Protein AF-A0AAU3Q1X0-F1 (afdb_monomer_lite)

Radius of gyration: 15.23 Å; chains: 1; bounding box: 45×32×37 Å

Secondary structure (DSSP, 8-state):
-EEEEEE--SSS---EEEEEETTS-----STTHHHHHTTSEEEEEETTEEEEEEE--TT--EEEEE-TTS-EEEPPPPBTTB-BPPTTTTTTSPPSEEEEEEEEEETTSEEEEEE-STTTT----STTTTPPPPTTSEEEEE--SEEEEEEEEE-SS-EEEEEEE--

Foldseek 3Di:
DAWQFKAFDPPDQQFKKKKAAPPFFFFDAVPCSVVLVVVQKDWDATPNWIMIMGTADARNMWTWDADPQRKIKIFGHDDVPADGDPPVCPVPFDWPDKAFRDKGFHQVQKMKIFGDHGTRNDCDDDPCRPDDDDVRRIGIDRGHGAMWTWMWTDGPGHIIIITDGDD

Sequence (167 aa):
MKGLGSIGNPVHNGLFLILCDAHARFGGWDVYGDELADEGSKSLVLDGARAYVEEAHGDGHHAVYRGDDGTLWITPPVEPGVRPIPPDGLERDPRTETVPVGTVDVPSGTLVIALAYPPLNMTTEGDHAGVTHGEGEHLDVVIGPCALSITREHTAEGQVLALRVDS

pLDDT: mean 80.11, std 16.09, range [44.16, 96.62]

Structure (mmCIF, N/CA/C/O backbone):
data_AF-A0AAU3Q1X0-F1
#
_entry.id   AF-A0AAU3Q1X0-F1
#
loop_
_atom_site.group_PDB
_atom_site.id
_atom_site.type_symbol
_atom_site.label_atom_id
_atom_site.label_alt_id
_atom_site.label_comp_id
_atom_site.label_asym_id
_atom_site.label_entity_id
_atom_site.label_seq_id
_atom_site.pdbx_PDB_ins_code
_atom_site.Cartn_x
_atom_site.Cartn_y
_atom_site.Cartn_z
_atom_site.occupancy
_atom_site.B_iso_or_equiv
_atom_site.auth_seq_id
_atom_site.auth_comp_id
_atom_site.auth_asym_id
_atom_site.auth_atom_id
_atom_site.pdbx_PDB_model_num
ATOM 1 N N . MET A 1 1 ? 7.052 -15.543 5.044 1.00 90.56 1 MET A N 1
ATOM 2 C CA . MET A 1 1 ? 6.158 -14.824 4.096 1.00 90.56 1 MET A CA 1
ATOM 3 C C . MET A 1 1 ? 4.947 -15.612 3.572 1.00 90.56 1 MET A C 1
ATOM 5 O O . MET A 1 1 ? 5.080 -16.749 3.126 1.00 90.56 1 MET A O 1
ATOM 9 N N . LYS A 1 2 ? 3.770 -14.967 3.530 1.00 92.50 2 LYS A N 1
ATOM 10 C CA . LYS A 1 2 ? 2.511 -15.462 2.937 1.00 92.50 2 LYS A CA 1
ATOM 11 C C . LYS A 1 2 ? 1.961 -14.465 1.904 1.00 92.50 2 LYS A C 1
ATOM 13 O O . LYS A 1 2 ? 1.784 -13.298 2.238 1.00 92.50 2 LYS A O 1
ATOM 18 N N . GLY A 1 3 ? 1.627 -14.920 0.693 1.00 94.19 3 GLY A N 1
ATOM 19 C CA . GLY A 1 3 ? 0.878 -14.111 -0.281 1.00 94.19 3 GLY A CA 1
ATOM 20 C C . GLY A 1 3 ? -0.576 -13.915 0.159 1.00 94.19 3 GLY A C 1
ATOM 21 O O . GLY A 1 3 ? -1.228 -14.879 0.570 1.00 94.19 3 GLY A O 1
ATOM 22 N N . LEU A 1 4 ? -1.061 -12.674 0.122 1.00 93.75 4 LEU A N 1
ATOM 23 C CA . LEU A 1 4 ? -2.431 -12.320 0.507 1.00 93.75 4 LEU A CA 1
ATOM 24 C C . LEU A 1 4 ? -3.347 -12.131 -0.702 1.00 93.75 4 LEU A C 1
ATOM 26 O O . LEU A 1 4 ? -4.530 -12.442 -0.617 1.00 93.75 4 LEU A O 1
ATOM 30 N N . GLY A 1 5 ? -2.790 -11.667 -1.815 1.00 92.44 5 GLY A N 1
ATOM 31 C CA . GLY A 1 5 ? -3.515 -11.429 -3.054 1.00 92.44 5 GLY A CA 1
ATOM 32 C C . GLY A 1 5 ? -2.750 -10.461 -3.941 1.00 92.44 5 GLY A C 1
ATOM 33 O O . GLY A 1 5 ? -1.636 -10.044 -3.609 1.00 92.44 5 GLY A O 1
ATOM 34 N N . SER A 1 6 ? -3.358 -10.095 -5.057 1.00 89.56 6 SER A N 1
ATOM 35 C CA . SER A 1 6 ? -2.910 -8.975 -5.867 1.00 89.56 6 SER A CA 1
ATOM 36 C C . SER A 1 6 ? -4.096 -8.142 -6.314 1.00 89.56 6 SER A C 1
ATOM 38 O O . SER A 1 6 ? -5.226 -8.629 -6.376 1.00 89.56 6 SER A O 1
ATOM 40 N N . ILE A 1 7 ? -3.806 -6.881 -6.598 1.00 85.44 7 ILE A N 1
ATOM 41 C CA . ILE A 1 7 ? -4.699 -5.973 -7.290 1.00 85.44 7 ILE A CA 1
ATOM 42 C C . ILE A 1 7 ? -4.104 -5.628 -8.649 1.00 85.44 7 ILE A C 1
ATOM 44 O O . ILE A 1 7 ? -2.888 -5.590 -8.815 1.00 85.44 7 ILE A O 1
ATOM 48 N N . GLY A 1 8 ? -4.956 -5.404 -9.629 1.00 81.56 8 GLY A N 1
ATOM 49 C CA . GLY A 1 8 ? -4.594 -5.057 -10.988 1.00 81.56 8 GLY A CA 1
ATOM 50 C C . GLY A 1 8 ? -5.840 -4.683 -11.768 1.00 81.56 8 GLY A C 1
ATOM 51 O O . GLY A 1 8 ? -6.939 -5.140 -11.457 1.00 81.56 8 GLY A O 1
ATOM 52 N N . ASN A 1 9 ? -5.667 -3.866 -12.799 1.00 70.12 9 ASN A N 1
ATOM 53 C CA . ASN A 1 9 ? -6.749 -3.527 -13.705 1.00 70.12 9 ASN A CA 1
ATOM 54 C C . ASN A 1 9 ? -6.367 -3.972 -15.130 1.00 70.12 9 ASN A C 1
ATOM 56 O O . ASN A 1 9 ? -5.402 -3.466 -15.697 1.00 70.12 9 ASN A O 1
ATOM 60 N N . PRO A 1 10 ? -7.083 -4.951 -15.715 1.00 65.25 10 PRO A N 1
ATOM 61 C CA . PRO A 1 10 ? -6.762 -5.467 -17.044 1.00 65.25 10 PRO A CA 1
ATOM 62 C C . PRO A 1 10 ? -7.249 -4.559 -18.185 1.00 65.25 10 PRO A C 1
ATOM 64 O O . PRO A 1 10 ? -6.930 -4.819 -19.345 1.00 65.25 10 PRO A O 1
ATOM 67 N N . VAL A 1 11 ? -8.060 -3.540 -17.881 1.00 63.25 11 VAL A N 1
ATOM 68 C CA . VAL A 1 11 ? -8.700 -2.642 -18.856 1.00 63.25 11 VAL A CA 1
ATOM 69 C C . VAL A 1 11 ? -8.008 -1.278 -18.899 1.00 63.25 11 VAL A C 1
ATOM 71 O O . VAL A 1 11 ? -7.870 -0.692 -19.974 1.00 63.25 11 VAL A O 1
ATOM 74 N N . HIS A 1 12 ? -7.545 -0.788 -17.750 1.00 61.09 12 HIS A N 1
ATOM 75 C CA . HIS A 1 12 ? -6.863 0.492 -17.596 1.00 61.09 12 HIS A CA 1
ATOM 76 C C . HIS A 1 12 ? -5.604 0.321 -16.755 1.00 61.09 12 HIS A C 1
ATOM 78 O O . HIS A 1 12 ? -5.608 -0.427 -15.785 1.00 61.09 12 HIS A O 1
ATOM 84 N N . ASN A 1 13 ? -4.552 1.073 -17.065 1.00 61.00 13 ASN A N 1
ATOM 85 C CA . ASN A 1 13 ? -3.449 1.227 -16.124 1.00 61.00 13 ASN A CA 1
ATOM 86 C C . ASN A 1 13 ? -3.988 2.081 -14.969 1.00 61.00 13 ASN A C 1
ATOM 88 O O . ASN A 1 13 ? -4.287 3.258 -15.165 1.00 61.00 13 ASN A O 1
ATOM 92 N N . GLY A 1 14 ? -4.237 1.465 -13.811 1.00 64.19 14 GLY A N 1
ATOM 93 C CA . GLY A 1 14 ? -4.712 2.188 -12.632 1.00 64.19 14 GLY A CA 1
ATOM 94 C C . GLY A 1 14 ? -3.653 3.190 -12.191 1.00 64.19 14 GLY A C 1
ATOM 95 O O . GLY A 1 14 ? -2.531 2.769 -11.939 1.00 64.19 14 GLY A O 1
ATOM 96 N N . LEU A 1 15 ? -4.015 4.475 -12.128 1.00 66.31 15 LEU A N 1
ATOM 97 C CA . LEU A 1 15 ? -3.069 5.584 -11.947 1.00 66.31 15 LEU A CA 1
ATOM 98 C C . LEU A 1 15 ? -2.653 5.814 -10.493 1.00 66.31 15 LEU A C 1
ATOM 100 O O . LEU A 1 15 ? -1.608 6.406 -10.252 1.00 66.31 15 LEU A O 1
ATOM 104 N N . PHE A 1 16 ? -3.444 5.356 -9.515 1.00 76.25 16 PHE A N 1
ATOM 105 C CA . PHE A 1 16 ? -3.098 5.523 -8.102 1.00 76.25 16 PHE A CA 1
ATOM 106 C C . PHE A 1 16 ? -3.450 4.304 -7.260 1.00 76.25 16 PHE A C 1
ATOM 108 O O . PHE A 1 16 ? -4.481 3.668 -7.461 1.00 76.25 16 PHE A O 1
ATOM 115 N N . LEU A 1 17 ? -2.616 4.019 -6.268 1.00 84.94 17 LEU A N 1
ATOM 116 C CA . LEU A 1 17 ? -2.860 3.062 -5.199 1.00 84.94 17 LEU A CA 1
ATOM 117 C C . LEU A 1 17 ? -3.424 3.807 -3.985 1.00 84.94 17 LEU A C 1
ATOM 119 O O . LEU A 1 17 ? -2.797 4.739 -3.488 1.00 84.94 17 LEU A O 1
ATOM 123 N N . ILE A 1 18 ? -4.573 3.371 -3.472 1.00 86.81 18 ILE A N 1
ATOM 124 C CA . ILE A 1 18 ? -5.201 3.907 -2.260 1.00 86.81 18 ILE A CA 1
ATOM 125 C C . ILE A 1 18 ? -5.133 2.866 -1.141 1.00 86.81 18 ILE A C 1
ATOM 127 O O . ILE A 1 18 ? -5.555 1.722 -1.321 1.00 86.81 18 ILE A O 1
ATOM 131 N N . LEU A 1 19 ? -4.657 3.289 0.034 1.00 89.56 19 LEU A N 1
ATOM 132 C CA . LEU A 1 19 ? -4.630 2.506 1.273 1.00 89.56 19 LEU A CA 1
ATOM 133 C C . LEU A 1 19 ? -5.488 3.201 2.332 1.00 89.56 19 LEU A C 1
ATOM 135 O O . LEU A 1 19 ? -5.235 4.355 2.685 1.00 89.56 19 LEU A O 1
ATOM 139 N N . CYS A 1 20 ? -6.516 2.519 2.829 1.00 90.12 20 CYS A N 1
ATOM 140 C CA . CYS A 1 20 ? -7.543 3.139 3.670 1.00 90.12 20 CYS A CA 1
ATOM 141 C C . CYS A 1 20 ? -8.325 2.111 4.498 1.00 90.12 20 CYS A C 1
ATOM 143 O O . CYS A 1 20 ? -8.266 0.912 4.249 1.00 90.12 20 CYS A O 1
ATOM 145 N N . ASP A 1 21 ? -9.052 2.575 5.511 1.00 91.62 21 ASP A N 1
ATOM 146 C CA . ASP A 1 21 ? -9.926 1.724 6.322 1.00 91.62 21 ASP A CA 1
ATOM 147 C C . ASP A 1 21 ? -11.179 1.280 5.553 1.00 91.62 21 ASP A C 1
ATOM 149 O O . ASP A 1 21 ? -11.803 2.106 4.897 1.00 91.62 21 ASP A O 1
ATOM 153 N N . ALA A 1 22 ? -11.610 0.023 5.702 1.00 86.88 22 ALA A N 1
ATOM 154 C CA . ALA A 1 22 ? -12.777 -0.540 5.009 1.00 86.88 22 ALA A CA 1
ATOM 155 C C . ALA A 1 22 ? -14.090 0.241 5.171 1.00 86.88 22 ALA A C 1
ATOM 157 O O . ALA A 1 22 ? -14.985 0.113 4.336 1.00 86.88 22 ALA A O 1
ATOM 158 N N . HIS A 1 23 ? -14.236 1.033 6.235 1.00 85.50 23 HIS A N 1
ATOM 159 C CA . HIS A 1 23 ? -15.429 1.846 6.449 1.00 85.50 23 HIS A CA 1
ATOM 160 C C . HIS A 1 23 ? -15.353 3.249 5.839 1.00 85.50 23 HIS A C 1
ATOM 162 O O . HIS A 1 23 ? -16.377 3.936 5.826 1.00 85.50 23 HIS A O 1
ATOM 168 N N . ALA A 1 24 ? -14.196 3.693 5.341 1.00 79.19 24 ALA A N 1
ATOM 169 C CA . ALA A 1 24 ? -14.123 4.969 4.644 1.00 79.19 24 ALA A CA 1
ATOM 170 C C . ALA A 1 24 ? -14.808 4.852 3.271 1.00 79.19 24 ALA A C 1
ATOM 172 O O . ALA A 1 24 ? -14.657 3.868 2.547 1.00 79.19 24 ALA A O 1
ATOM 173 N N . ARG A 1 25 ? -15.591 5.856 2.876 1.00 67.00 25 ARG A N 1
ATOM 174 C CA . ARG A 1 25 ? -16.115 5.941 1.512 1.00 67.00 25 ARG A CA 1
ATOM 175 C C . ARG A 1 25 ? -14.996 6.405 0.596 1.00 67.00 25 ARG A C 1
ATOM 177 O O . ARG A 1 25 ? -14.744 7.592 0.428 1.00 67.00 25 ARG A O 1
ATOM 184 N N . PHE A 1 26 ? -14.305 5.448 0.004 1.00 61.56 26 PHE A N 1
ATOM 185 C CA . PHE A 1 26 ? -13.508 5.685 -1.197 1.00 61.56 26 PHE A CA 1
ATOM 186 C C . PHE A 1 26 ? -14.482 5.981 -2.348 1.00 61.56 26 PHE A C 1
ATOM 188 O O . PHE A 1 26 ? -15.620 5.538 -2.269 1.00 61.56 26 PHE A O 1
ATOM 195 N N . GLY A 1 27 ? -14.089 6.766 -3.353 1.00 48.12 27 GLY A N 1
ATOM 196 C CA . GLY A 1 27 ? -14.967 7.135 -4.469 1.00 48.12 27 GLY A CA 1
ATOM 197 C C . GLY A 1 27 ? -14.738 8.556 -4.964 1.00 48.12 27 GLY A C 1
ATOM 198 O O . GLY A 1 27 ? -15.246 9.517 -4.395 1.00 48.12 27 GLY A O 1
ATOM 199 N N . GLY A 1 28 ? -13.984 8.681 -6.052 1.00 44.91 28 GLY A N 1
ATOM 200 C CA . GLY A 1 28 ? -13.814 9.928 -6.780 1.00 44.91 28 GLY A CA 1
ATOM 201 C C . GLY A 1 28 ? -13.541 9.629 -8.244 1.00 44.91 28 GLY A C 1
ATOM 202 O O . GLY A 1 28 ? -12.707 8.788 -8.567 1.00 44.91 28 GLY A O 1
ATOM 203 N N . TRP A 1 29 ? -14.275 10.305 -9.126 1.00 48.41 29 TRP A N 1
ATOM 204 C CA . TRP A 1 29 ? -13.824 10.535 -10.494 1.00 48.41 29 TRP A CA 1
ATOM 205 C C . TRP A 1 29 ? -12.455 11.216 -10.409 1.00 48.41 29 TRP A C 1
ATOM 207 O O . TRP A 1 29 ? -12.261 12.064 -9.538 1.00 48.41 29 TRP A O 1
ATOM 217 N N . ASP A 1 30 ? -11.537 10.838 -11.290 1.00 51.75 30 ASP A N 1
ATOM 218 C CA . ASP A 1 30 ? -10.140 11.281 -11.349 1.00 51.75 30 ASP A CA 1
ATOM 219 C C . ASP A 1 30 ? -9.965 12.776 -11.714 1.00 51.75 30 ASP A C 1
ATOM 221 O O . ASP A 1 30 ? -9.246 13.151 -12.629 1.00 51.75 30 ASP A O 1
ATOM 225 N N . VAL A 1 31 ? -10.689 13.676 -11.049 1.00 47.38 31 VAL A N 1
ATOM 226 C CA . VAL A 1 31 ? -10.560 15.130 -11.246 1.00 47.38 31 VAL A CA 1
ATOM 227 C C . VAL A 1 31 ? -9.336 15.706 -10.535 1.00 47.38 31 VAL A C 1
ATOM 229 O O . VAL A 1 31 ? -9.018 16.872 -10.733 1.00 47.38 31 VAL A O 1
ATOM 232 N N . TYR A 1 32 ? -8.665 14.888 -9.723 1.00 53.16 32 TYR A N 1
ATOM 233 C CA . TYR A 1 32 ? -7.451 15.239 -8.993 1.00 53.16 32 TYR A CA 1
ATOM 234 C C . TYR A 1 32 ? -6.247 14.395 -9.421 1.00 53.16 32 TYR A C 1
ATOM 236 O O . TYR A 1 32 ? -5.229 14.461 -8.749 1.00 53.16 32 TYR A O 1
ATOM 244 N N . GLY A 1 33 ? -6.339 13.611 -10.501 1.00 57.28 33 GLY A N 1
ATOM 245 C CA . GLY A 1 33 ? -5.246 12.746 -10.953 1.00 57.28 33 GLY A CA 1
ATOM 246 C C . GLY A 1 33 ? -3.971 13.518 -11.198 1.00 57.28 33 GLY A C 1
ATOM 247 O O . GLY A 1 33 ? -2.946 13.203 -10.617 1.00 57.28 33 GLY A O 1
ATOM 248 N N . ASP A 1 34 ? -4.064 14.612 -11.945 1.00 59.12 34 ASP A N 1
ATOM 249 C CA . ASP A 1 34 ? -2.909 15.470 -12.210 1.00 59.12 34 ASP A CA 1
ATOM 250 C C . ASP A 1 34 ? -2.336 16.084 -10.913 1.00 59.12 34 ASP A C 1
ATOM 252 O O . ASP A 1 34 ? -1.123 16.143 -10.735 1.00 59.12 34 ASP A O 1
ATOM 256 N N . GLU A 1 35 ? -3.193 16.482 -9.965 1.00 59.19 35 GLU A N 1
ATOM 257 C CA . GLU A 1 35 ? -2.760 17.061 -8.682 1.00 59.19 35 GLU A CA 1
ATOM 258 C C . GLU A 1 35 ? -2.134 16.013 -7.742 1.00 59.19 35 GLU A C 1
ATOM 260 O O . GLU A 1 35 ? -1.195 16.321 -7.010 1.00 59.19 35 GLU A O 1
ATOM 265 N N . LEU A 1 36 ? -2.637 14.774 -7.760 1.00 62.16 36 LEU A N 1
ATOM 266 C CA . LEU A 1 36 ? -2.111 13.647 -6.986 1.00 62.16 36 LEU A CA 1
ATOM 267 C C . LEU A 1 36 ? -0.815 13.099 -7.601 1.00 62.16 36 LEU A C 1
ATOM 269 O O . LEU A 1 36 ? 0.091 12.718 -6.858 1.00 62.16 36 LEU A O 1
ATOM 273 N N . ALA A 1 37 ? -0.716 13.097 -8.932 1.00 62.22 37 ALA A N 1
ATOM 274 C CA . ALA A 1 37 ? 0.474 12.724 -9.692 1.00 62.22 37 ALA A CA 1
ATOM 275 C C . ALA A 1 37 ? 1.640 13.677 -9.405 1.00 62.22 37 ALA A C 1
ATOM 277 O O . ALA A 1 37 ? 2.733 13.234 -9.055 1.00 62.22 37 ALA A O 1
ATOM 278 N N . ASP A 1 38 ? 1.394 14.991 -9.441 1.00 63.78 38 ASP A N 1
ATOM 279 C CA . ASP A 1 38 ? 2.417 16.012 -9.174 1.00 63.78 38 ASP A CA 1
ATOM 280 C C . ASP A 1 38 ? 3.039 15.902 -7.768 1.00 63.78 38 ASP A C 1
ATOM 282 O O . ASP A 1 38 ? 4.160 16.366 -7.533 1.00 63.78 38 ASP A O 1
ATOM 286 N N . GLU A 1 39 ? 2.333 15.287 -6.817 1.00 65.38 39 GLU A N 1
ATOM 287 C CA . GLU A 1 39 ? 2.786 15.139 -5.434 1.00 65.38 39 GLU A CA 1
ATOM 288 C C . GLU A 1 39 ? 3.432 13.774 -5.140 1.00 65.38 39 GLU A C 1
ATOM 290 O O . GLU A 1 39 ? 4.032 13.623 -4.074 1.00 65.38 39 GLU A O 1
ATOM 295 N N . GLY A 1 40 ? 3.370 12.811 -6.070 1.00 67.00 40 GLY A N 1
ATOM 296 C CA . GLY A 1 40 ? 4.060 11.510 -6.064 1.00 67.00 40 GLY A CA 1
ATOM 297 C C . GLY A 1 40 ? 3.672 10.531 -4.945 1.00 67.00 40 GLY A C 1
ATOM 298 O O . GLY A 1 40 ? 3.761 9.320 -5.112 1.00 67.00 40 GLY A O 1
ATOM 299 N N . SER A 1 41 ? 3.251 11.017 -3.782 1.00 76.06 41 SER A N 1
ATOM 300 C CA . SER A 1 41 ? 2.785 10.259 -2.621 1.00 76.06 41 SER A CA 1
ATOM 301 C C . SER A 1 41 ? 2.175 11.237 -1.624 1.00 76.06 41 SER A C 1
ATOM 303 O O . SER A 1 41 ? 2.823 12.211 -1.233 1.00 76.06 41 SER A O 1
ATOM 305 N N . LYS A 1 42 ? 0.954 10.986 -1.148 1.00 78.94 42 LYS A N 1
ATOM 306 C CA . LYS A 1 42 ? 0.317 11.883 -0.179 1.00 78.94 42 LYS A CA 1
ATOM 307 C C . LYS A 1 42 ? -0.626 11.175 0.773 1.00 78.94 42 LYS A C 1
ATOM 309 O O . LYS A 1 42 ? -1.418 10.314 0.403 1.00 78.94 42 LYS A O 1
ATOM 314 N N . SER A 1 43 ? -0.589 11.608 2.029 1.00 82.00 43 SER A N 1
ATOM 315 C CA . SER A 1 43 ? -1.647 11.306 2.987 1.00 82.00 43 SER A CA 1
ATOM 316 C C . SER A 1 43 ? -2.816 12.264 2.799 1.00 82.00 43 SER A C 1
ATOM 318 O O . SER A 1 43 ? -2.617 13.480 2.744 1.00 82.00 43 SER A O 1
ATOM 320 N N . LEU A 1 44 ? -4.033 11.741 2.809 1.00 79.38 44 LEU A N 1
ATOM 321 C CA . LEU A 1 44 ? -5.253 12.539 2.773 1.00 79.38 44 LEU A CA 1
ATOM 322 C C . LEU A 1 44 ? -6.264 12.032 3.806 1.00 79.38 44 LEU A C 1
ATOM 324 O O . LEU A 1 44 ? -6.027 11.035 4.487 1.00 79.38 44 LEU A O 1
ATOM 328 N N . VAL A 1 45 ? -7.369 12.756 3.977 1.00 82.50 45 VAL A N 1
ATOM 329 C CA . VAL A 1 45 ? -8.428 12.386 4.924 1.00 82.50 45 VAL A CA 1
ATOM 330 C C . VAL A 1 45 ? -9.672 11.958 4.148 1.00 82.50 45 VAL A C 1
ATOM 332 O O . VAL A 1 45 ? -10.247 12.772 3.430 1.00 82.50 45 VAL A O 1
ATOM 335 N N . LEU A 1 46 ? -10.090 10.701 4.318 1.00 77.75 46 LEU A N 1
ATOM 336 C CA . LEU A 1 46 ? -11.322 10.125 3.766 1.00 77.75 46 LEU A CA 1
ATOM 337 C C . LEU A 1 46 ? -12.284 9.816 4.906 1.00 77.75 46 LEU A C 1
ATOM 339 O O . LEU A 1 46 ? -11.949 9.041 5.796 1.00 77.75 46 LEU A O 1
ATOM 343 N N . ASP A 1 47 ? -13.465 10.436 4.903 1.00 78.88 47 ASP A N 1
ATOM 344 C CA . ASP A 1 47 ? -14.487 10.255 5.948 1.00 78.88 47 ASP A CA 1
ATOM 345 C C . ASP A 1 47 ? -13.954 10.404 7.386 1.00 78.88 47 ASP A C 1
ATOM 347 O O . ASP A 1 47 ? -14.380 9.730 8.322 1.00 78.88 47 ASP A O 1
ATOM 351 N N . GLY A 1 48 ? -12.998 11.318 7.575 1.00 82.31 48 GLY A N 1
ATOM 352 C CA . GLY A 1 48 ? -12.366 11.565 8.872 1.00 82.31 48 GLY A CA 1
ATOM 353 C C . GLY A 1 48 ? -11.286 10.551 9.269 1.00 82.31 48 GLY A C 1
ATOM 354 O O . GLY A 1 48 ? -10.680 10.727 10.324 1.00 82.31 48 GLY A O 1
ATOM 355 N N . ALA A 1 49 ? -11.005 9.543 8.440 1.00 85.31 49 ALA A N 1
ATOM 356 C CA . ALA A 1 49 ? -9.891 8.614 8.599 1.00 85.31 49 ALA A CA 1
ATOM 357 C C . ALA A 1 49 ? -8.708 9.012 7.708 1.00 85.31 49 ALA A C 1
ATOM 359 O O . ALA A 1 49 ? -8.882 9.558 6.616 1.00 85.31 49 ALA A O 1
ATOM 360 N N . ARG A 1 50 ? -7.485 8.737 8.166 1.00 89.25 50 ARG A N 1
ATOM 361 C CA . ARG A 1 50 ? -6.288 8.945 7.351 1.00 89.25 50 ARG A CA 1
ATOM 362 C C . ARG A 1 50 ? -6.182 7.848 6.301 1.00 89.25 50 ARG A C 1
ATOM 364 O O . ARG A 1 50 ? -6.230 6.669 6.638 1.00 89.25 50 ARG A O 1
ATOM 371 N N . ALA A 1 51 ? -5.981 8.255 5.059 1.00 87.38 51 ALA A N 1
ATOM 372 C CA . ALA A 1 51 ? -5.687 7.393 3.931 1.00 87.38 51 ALA A CA 1
ATOM 373 C C . ALA A 1 51 ? -4.354 7.797 3.301 1.00 87.38 51 ALA A C 1
ATOM 375 O O . ALA A 1 51 ? -3.873 8.921 3.478 1.00 87.38 51 ALA A O 1
ATOM 376 N N . TYR A 1 52 ? -3.785 6.880 2.536 1.00 88.31 52 TYR A N 1
ATOM 377 C CA . TYR A 1 52 ? -2.595 7.119 1.741 1.00 88.31 52 TYR A CA 1
ATOM 378 C C . TYR A 1 52 ? -2.891 6.897 0.267 1.00 88.31 52 TYR A C 1
ATOM 380 O O . TYR A 1 52 ? -3.589 5.944 -0.082 1.00 88.31 52 TYR A O 1
ATOM 388 N N . VAL A 1 53 ? -2.346 7.777 -0.569 1.00 84.25 53 VAL A N 1
ATOM 389 C CA . VAL A 1 53 ? -2.397 7.679 -2.021 1.00 84.25 53 VAL A CA 1
ATOM 390 C C . VAL A 1 53 ? -0.989 7.754 -2.583 1.00 84.25 53 VAL A C 1
ATOM 392 O O . VAL A 1 53 ? -0.191 8.603 -2.191 1.00 84.25 53 VAL A O 1
ATOM 395 N N . GLU A 1 54 ? -0.708 6.845 -3.499 1.00 82.75 54 GLU A N 1
ATOM 396 C CA . GLU A 1 54 ? 0.557 6.694 -4.201 1.00 82.75 54 GLU A CA 1
ATOM 397 C C . GLU A 1 54 ? 0.287 6.676 -5.695 1.00 82.75 54 GLU A C 1
ATOM 399 O O . GLU A 1 54 ? -0.670 6.037 -6.132 1.00 82.75 54 GLU A O 1
ATOM 404 N N . GLU A 1 55 ? 1.132 7.346 -6.468 1.00 77.62 55 GLU A N 1
ATOM 405 C CA . GLU A 1 55 ? 1.064 7.264 -7.919 1.00 77.62 55 GLU A CA 1
ATOM 406 C C . GLU A 1 55 ? 1.510 5.870 -8.388 1.00 77.62 55 GLU A C 1
ATOM 408 O O . GLU A 1 55 ? 2.575 5.367 -8.028 1.00 77.62 55 GLU A O 1
ATOM 413 N N . ALA A 1 56 ? 0.668 5.223 -9.185 1.00 72.56 56 ALA A N 1
ATOM 414 C CA . ALA A 1 56 ? 0.913 3.915 -9.759 1.00 72.56 56 ALA A 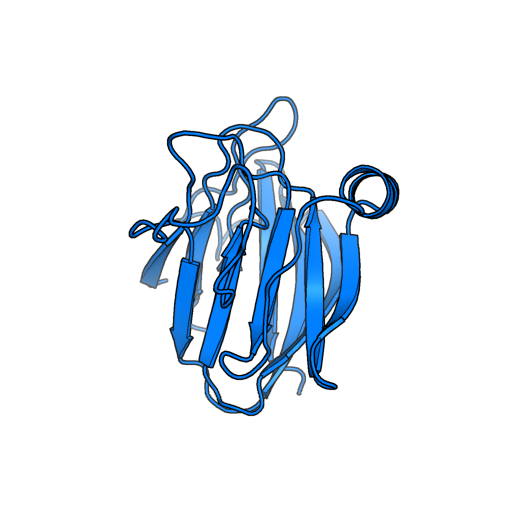CA 1
ATOM 415 C C . ALA A 1 56 ? 0.951 4.039 -11.285 1.00 72.56 56 ALA A C 1
ATOM 417 O O . ALA A 1 56 ? -0.066 4.224 -11.944 1.00 72.56 56 ALA A O 1
ATOM 418 N N . HIS A 1 57 ? 2.141 3.914 -11.858 1.00 68.19 57 HIS A N 1
ATOM 419 C CA . HIS A 1 57 ? 2.337 3.839 -13.305 1.00 68.19 57 HIS A CA 1
ATOM 420 C C . HIS A 1 57 ? 2.507 2.385 -13.762 1.00 68.19 57 HIS A C 1
ATOM 422 O O . HIS A 1 57 ? 2.506 1.457 -12.964 1.00 68.19 57 HIS A O 1
ATOM 428 N N . GLY A 1 58 ? 2.665 2.140 -15.061 1.00 72.88 58 GLY A N 1
ATOM 429 C CA . GLY A 1 58 ? 2.986 0.798 -15.565 1.00 72.88 58 GLY A CA 1
ATOM 430 C C . GLY A 1 58 ? 1.779 -0.128 -15.726 1.00 72.88 58 GLY A C 1
ATOM 431 O O . GLY A 1 58 ? 0.724 0.292 -16.196 1.00 72.88 58 GLY A O 1
ATOM 432 N N . ASP A 1 59 ? 1.955 -1.415 -15.414 1.00 75.19 59 ASP A N 1
ATOM 433 C CA . ASP A 1 59 ? 0.952 -2.472 -15.642 1.00 75.19 59 ASP A CA 1
ATOM 434 C C . ASP A 1 59 ? -0.193 -2.500 -14.612 1.00 75.19 59 ASP A C 1
ATOM 436 O O . ASP A 1 59 ? -1.082 -3.350 -14.690 1.00 75.19 59 ASP A O 1
ATOM 440 N N . GLY A 1 60 ? -0.171 -1.581 -13.641 1.00 75.50 60 GLY A N 1
ATOM 441 C CA . GLY A 1 60 ? -1.187 -1.444 -12.599 1.00 75.50 60 GLY A CA 1
ATOM 442 C C . GLY A 1 60 ? -1.249 -2.616 -11.614 1.00 75.50 60 GLY A C 1
ATOM 443 O O . GLY A 1 60 ? -2.146 -2.641 -10.770 1.00 75.50 60 GLY A O 1
ATOM 444 N N . HIS A 1 61 ? -0.333 -3.588 -11.687 1.00 83.88 61 HIS A N 1
ATOM 445 C CA . HIS A 1 61 ? -0.401 -4.802 -10.881 1.00 83.88 61 HIS A CA 1
ATOM 446 C C . HIS A 1 61 ? 0.415 -4.682 -9.588 1.00 83.88 61 HIS A C 1
ATOM 448 O O . HIS A 1 61 ? 1.643 -4.620 -9.608 1.00 83.88 61 HIS A O 1
ATOM 454 N N . HIS A 1 62 ? -0.261 -4.766 -8.444 1.00 89.25 62 HIS A N 1
ATOM 455 C CA . HIS A 1 62 ? 0.362 -4.765 -7.124 1.00 89.25 62 HIS A CA 1
ATOM 456 C C . HIS A 1 62 ? 0.081 -6.080 -6.408 1.00 89.25 6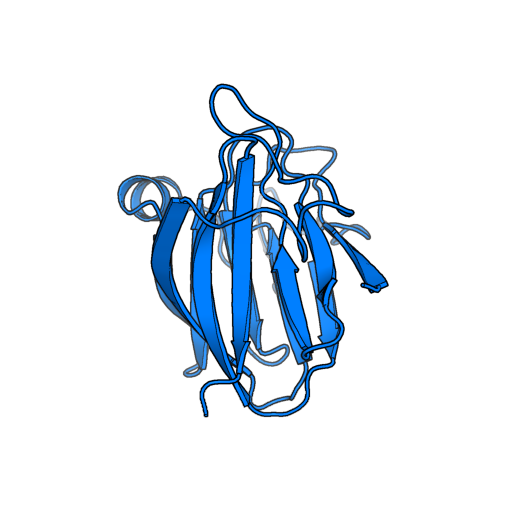2 HIS A C 1
ATOM 458 O O . HIS A 1 62 ? -1.070 -6.452 -6.194 1.00 89.25 62 HIS A O 1
ATOM 464 N N . ALA A 1 63 ? 1.124 -6.790 -5.988 1.00 92.25 63 ALA A N 1
ATOM 465 C CA . ALA A 1 63 ? 0.990 -7.980 -5.161 1.00 92.25 63 ALA A CA 1
ATOM 466 C C . ALA A 1 63 ? 1.230 -7.637 -3.692 1.00 92.25 63 ALA A C 1
ATOM 468 O O . ALA A 1 63 ? 2.102 -6.834 -3.358 1.00 92.25 63 ALA A O 1
ATOM 469 N N . VAL A 1 64 ? 0.463 -8.275 -2.813 1.00 94.81 64 VAL A N 1
ATOM 470 C CA . VAL A 1 64 ? 0.504 -8.021 -1.375 1.00 94.81 64 VAL A CA 1
ATOM 471 C C . VAL A 1 64 ? 0.952 -9.274 -0.642 1.00 94.81 64 VAL A C 1
ATOM 473 O O . VAL A 1 64 ? 0.353 -10.349 -0.760 1.00 94.81 64 VAL A O 1
ATOM 476 N N . TYR A 1 65 ? 1.996 -9.122 0.163 1.00 96.31 65 TYR A N 1
ATOM 477 C CA . TYR A 1 65 ? 2.580 -10.184 0.969 1.00 96.31 65 TYR A CA 1
ATOM 478 C C . TYR A 1 65 ? 2.600 -9.795 2.442 1.00 96.31 65 TYR A C 1
ATOM 480 O O . TYR A 1 65 ? 2.759 -8.630 2.790 1.00 96.31 65 TYR A O 1
ATOM 488 N N . ARG A 1 66 ? 2.477 -10.786 3.325 1.00 95.44 66 ARG A N 1
ATOM 489 C CA . ARG A 1 66 ? 2.661 -10.624 4.769 1.00 95.44 66 ARG A CA 1
ATOM 490 C C . ARG A 1 66 ? 3.931 -11.337 5.213 1.00 95.44 66 ARG A C 1
ATOM 492 O O . ARG A 1 66 ? 4.059 -12.547 4.996 1.00 95.44 66 ARG A O 1
ATOM 499 N N . GLY A 1 67 ? 4.844 -10.581 5.812 1.00 93.88 67 GLY A N 1
ATOM 500 C CA . GLY A 1 67 ? 6.040 -11.094 6.471 1.00 93.88 67 GLY A CA 1
ATOM 501 C C . GLY A 1 67 ? 5.724 -11.780 7.797 1.00 93.88 67 GLY A C 1
ATOM 502 O O . GLY A 1 67 ? 4.632 -11.630 8.354 1.00 93.88 67 GLY A O 1
ATOM 503 N N . ASP A 1 68 ? 6.687 -12.544 8.305 1.00 90.75 68 ASP A N 1
ATOM 504 C CA . ASP A 1 68 ? 6.538 -13.275 9.571 1.00 90.75 68 ASP A CA 1
ATOM 505 C C . ASP A 1 68 ? 6.471 -12.333 10.795 1.00 90.75 68 ASP A C 1
ATOM 507 O O . ASP A 1 68 ? 5.900 -12.687 11.825 1.00 90.75 68 ASP A O 1
ATOM 511 N N . ASP A 1 69 ? 6.998 -11.112 10.663 1.00 91.56 69 ASP A N 1
ATOM 512 C CA . ASP A 1 69 ? 6.941 -10.025 11.651 1.00 91.56 69 ASP A CA 1
ATOM 513 C C . ASP A 1 69 ? 5.627 -9.219 11.610 1.00 91.56 69 ASP A C 1
ATOM 515 O O . ASP A 1 69 ? 5.430 -8.307 12.412 1.00 91.56 69 ASP A O 1
ATOM 519 N N . GLY A 1 70 ? 4.720 -9.549 10.686 1.00 91.75 70 GLY A N 1
ATOM 520 C CA . GLY A 1 70 ? 3.466 -8.832 10.470 1.00 91.75 70 GLY A CA 1
ATOM 521 C C . GLY A 1 70 ? 3.555 -7.663 9.486 1.00 91.75 70 GLY A C 1
ATOM 522 O O . GLY A 1 70 ? 2.507 -7.110 9.153 1.00 91.75 70 GLY A O 1
ATOM 523 N N . THR A 1 71 ? 4.744 -7.327 8.967 1.00 96.06 71 THR A N 1
ATOM 524 C CA . THR A 1 71 ? 4.904 -6.297 7.930 1.00 96.06 71 THR A CA 1
ATOM 525 C C . THR A 1 71 ? 4.108 -6.689 6.684 1.00 96.06 71 THR A C 1
ATOM 527 O O . THR A 1 71 ? 4.195 -7.829 6.210 1.00 96.06 71 THR A O 1
ATOM 530 N N . LEU A 1 72 ? 3.331 -5.751 6.138 1.00 96.50 72 LEU A N 1
ATOM 531 C CA . LEU A 1 72 ? 2.722 -5.922 4.820 1.00 96.50 72 LEU A CA 1
ATOM 532 C C . LEU A 1 72 ? 3.620 -5.295 3.763 1.00 96.50 72 LEU A C 1
ATOM 534 O O . LEU A 1 72 ? 3.997 -4.132 3.868 1.00 96.50 72 LEU A O 1
ATOM 538 N N . TRP A 1 73 ? 3.927 -6.069 2.735 1.00 96.25 73 TRP A N 1
ATOM 539 C CA . TRP A 1 73 ? 4.712 -5.648 1.588 1.00 96.25 73 TRP A CA 1
ATOM 540 C C . TRP A 1 73 ? 3.790 -5.522 0.388 1.00 96.25 73 TRP A C 1
ATOM 542 O O . TRP A 1 73 ? 3.140 -6.499 0.016 1.00 96.25 73 TRP A O 1
ATOM 552 N N . ILE A 1 74 ? 3.743 -4.340 -0.214 1.00 94.38 74 ILE A N 1
ATOM 553 C CA . ILE A 1 74 ? 3.027 -4.086 -1.461 1.00 94.38 74 ILE A CA 1
ATOM 554 C C . ILE A 1 74 ? 4.075 -3.877 -2.544 1.00 94.38 74 ILE A C 1
ATOM 556 O O . ILE A 1 74 ? 4.875 -2.938 -2.483 1.00 94.38 74 ILE A O 1
ATOM 560 N N . THR A 1 75 ? 4.106 -4.781 -3.519 1.00 92.12 75 THR A N 1
ATOM 561 C CA . THR A 1 75 ? 5.019 -4.657 -4.651 1.00 92.12 75 THR A CA 1
ATOM 562 C C . THR A 1 75 ? 4.478 -3.608 -5.617 1.00 92.12 75 THR A C 1
ATOM 564 O O . THR A 1 75 ? 3.302 -3.699 -5.979 1.00 92.12 75 THR A O 1
ATOM 567 N N . PRO A 1 76 ? 5.303 -2.649 -6.059 1.00 86.06 76 PRO A N 1
ATOM 568 C CA . PRO A 1 76 ? 4.894 -1.695 -7.078 1.00 86.06 76 PRO A CA 1
ATOM 569 C C . PRO A 1 76 ? 4.678 -2.402 -8.429 1.00 86.06 76 PRO A C 1
ATOM 571 O O . PRO A 1 76 ? 5.173 -3.523 -8.622 1.00 86.06 76 PRO A O 1
ATOM 574 N N . PRO A 1 77 ? 3.988 -1.736 -9.365 1.00 82.12 77 PRO A N 1
ATOM 575 C CA . PRO A 1 77 ? 3.842 -2.190 -10.741 1.00 82.12 77 PRO A CA 1
ATOM 576 C C . PRO A 1 77 ? 5.191 -2.241 -11.466 1.00 82.12 77 PRO A C 1
ATOM 578 O O . PRO A 1 77 ? 6.186 -1.638 -11.048 1.00 82.12 77 PRO A O 1
ATOM 581 N N . VAL A 1 78 ? 5.238 -2.990 -12.568 1.00 83.38 78 VAL A N 1
ATOM 582 C CA . VAL A 1 78 ? 6.452 -3.101 -13.386 1.00 83.38 78 VAL A CA 1
ATOM 583 C C . VAL A 1 78 ? 6.484 -1.979 -14.419 1.00 83.38 78 VAL A C 1
ATOM 585 O O . VAL A 1 78 ? 5.624 -1.909 -15.296 1.00 83.38 78 VAL A O 1
ATOM 588 N N . GLU A 1 79 ? 7.527 -1.147 -14.380 1.00 79.12 79 GLU A N 1
ATOM 589 C CA . GLU A 1 79 ? 7.702 -0.059 -15.345 1.00 79.12 79 GLU A CA 1
ATOM 590 C C . GLU A 1 79 ? 9.181 0.327 -15.577 1.00 79.12 79 GLU A C 1
ATOM 592 O O . GLU A 1 79 ? 10.085 -0.146 -14.878 1.00 79.12 79 GLU A O 1
ATOM 597 N N . PRO A 1 80 ? 9.503 1.154 -16.590 1.00 80.88 80 PRO A N 1
ATOM 598 C CA . PRO A 1 80 ? 10.879 1.573 -16.840 1.00 80.88 80 PRO A CA 1
ATOM 599 C C . PRO A 1 80 ? 11.506 2.300 -15.640 1.00 80.88 80 PRO A C 1
ATOM 601 O O . PRO A 1 80 ? 11.143 3.420 -15.312 1.00 80.88 80 PRO A O 1
ATOM 604 N N . GLY A 1 81 ? 12.513 1.678 -15.021 1.00 81.12 81 GLY A N 1
ATOM 605 C CA . GLY A 1 81 ? 13.239 2.251 -13.879 1.00 81.12 81 GLY A CA 1
ATOM 606 C C . GLY A 1 81 ? 12.702 1.835 -12.507 1.00 81.12 81 GLY A C 1
ATOM 607 O O . GLY A 1 81 ? 13.415 2.004 -11.521 1.00 81.12 81 GLY A O 1
ATOM 608 N N . VAL A 1 82 ? 11.530 1.197 -12.445 1.00 81.12 82 VAL A N 1
ATOM 609 C CA . VAL A 1 82 ? 10.954 0.639 -11.216 1.00 81.12 82 VAL A CA 1
ATOM 610 C C . VAL A 1 82 ? 10.786 -0.864 -11.371 1.00 81.12 82 VAL A C 1
ATOM 612 O O . VAL A 1 82 ? 10.193 -1.363 -12.325 1.00 81.12 82 VAL A O 1
ATOM 615 N N . ARG A 1 83 ? 11.347 -1.618 -10.426 1.00 87.56 83 ARG A N 1
ATOM 616 C CA . ARG A 1 83 ? 11.206 -3.073 -10.386 1.00 87.56 83 ARG A CA 1
ATOM 617 C C . ARG A 1 83 ? 10.753 -3.508 -9.004 1.00 87.56 83 ARG A C 1
ATOM 619 O O . ARG A 1 83 ? 11.268 -2.972 -8.023 1.00 87.56 83 ARG A O 1
ATOM 626 N N . PRO A 1 84 ? 9.830 -4.471 -8.906 1.00 90.62 84 PRO A N 1
ATOM 627 C CA . PRO A 1 84 ? 9.472 -5.046 -7.625 1.00 90.62 84 PRO A CA 1
ATOM 628 C C . PRO A 1 84 ? 10.628 -5.895 -7.095 1.00 90.62 84 PRO A C 1
ATOM 630 O O . PRO A 1 84 ? 11.310 -6.589 -7.853 1.00 90.62 84 PRO A O 1
ATOM 633 N N . ILE A 1 85 ? 10.819 -5.867 -5.779 1.00 93.06 85 ILE A N 1
ATOM 634 C CA . ILE A 1 85 ? 11.696 -6.825 -5.103 1.00 93.06 85 ILE A CA 1
ATOM 635 C C . ILE A 1 85 ? 11.062 -8.225 -5.223 1.00 93.06 85 ILE A C 1
ATOM 637 O O . ILE A 1 85 ? 9.870 -8.370 -4.923 1.00 93.06 85 ILE A O 1
ATOM 641 N N . PRO A 1 86 ? 11.815 -9.262 -5.641 1.00 90.12 86 PRO A N 1
ATOM 642 C CA . PRO A 1 86 ? 11.315 -10.633 -5.677 1.00 90.12 86 PRO A CA 1
ATOM 643 C C . PRO A 1 86 ? 10.772 -11.094 -4.309 1.00 90.12 86 PRO A C 1
ATOM 645 O O . PRO A 1 86 ? 11.320 -10.705 -3.275 1.00 90.12 86 PRO A O 1
ATOM 648 N N . PRO A 1 87 ? 9.730 -11.950 -4.254 1.00 89.00 87 PRO A N 1
ATOM 649 C CA . PRO A 1 87 ? 9.117 -12.353 -2.984 1.00 89.00 87 PRO A CA 1
ATOM 650 C C . PRO A 1 87 ? 10.086 -12.959 -1.959 1.00 89.00 87 PRO A C 1
ATOM 652 O O . PRO A 1 87 ? 9.927 -12.766 -0.757 1.00 89.00 87 PRO A O 1
ATOM 655 N N . ASP A 1 88 ? 11.105 -13.686 -2.411 1.00 89.81 88 ASP A N 1
ATOM 656 C CA . ASP A 1 88 ? 12.154 -14.254 -1.565 1.00 89.81 88 ASP A CA 1
ATOM 657 C C . ASP A 1 88 ? 13.172 -13.214 -1.065 1.00 89.81 88 ASP A C 1
ATOM 659 O O . ASP A 1 88 ? 13.751 -13.402 0.009 1.00 89.81 88 ASP A O 1
ATOM 663 N N . GLY A 1 89 ? 13.343 -12.111 -1.796 1.00 90.62 89 GLY A N 1
ATOM 664 C CA . GLY A 1 89 ? 14.173 -10.963 -1.426 1.00 90.62 89 GLY A CA 1
ATOM 665 C C . GLY A 1 89 ? 13.492 -9.985 -0.464 1.00 90.62 89 GLY A C 1
ATOM 666 O O . GLY A 1 89 ? 14.160 -9.251 0.266 1.00 90.62 89 GLY A O 1
ATOM 667 N N . LEU A 1 90 ? 12.158 -10.003 -0.364 1.00 92.75 90 LEU A N 1
ATOM 668 C CA . LEU A 1 90 ? 11.413 -9.073 0.493 1.00 92.75 90 LEU A CA 1
ATOM 669 C C . LEU A 1 90 ? 11.822 -9.135 1.976 1.00 92.75 90 LEU A C 1
ATOM 671 O O . LEU A 1 90 ? 11.883 -8.094 2.616 1.00 92.75 90 LEU A O 1
ATOM 675 N N . GLU A 1 91 ? 12.155 -10.301 2.530 1.00 90.62 91 GLU A N 1
ATOM 676 C CA . GLU A 1 91 ? 12.635 -10.417 3.925 1.00 90.62 91 GLU A CA 1
ATOM 677 C C . GLU A 1 91 ? 14.169 -10.375 4.052 1.00 90.62 91 GLU A C 1
ATOM 679 O O . GLU A 1 91 ? 14.692 -10.184 5.149 1.00 90.62 91 GLU A O 1
ATOM 684 N N . ARG A 1 92 ? 14.904 -10.600 2.957 1.00 90.25 92 ARG A N 1
ATOM 685 C CA . ARG A 1 92 ? 16.338 -10.940 3.001 1.00 90.25 92 ARG A CA 1
ATOM 686 C C . ARG A 1 92 ? 17.242 -9.861 2.435 1.00 90.25 92 ARG A C 1
ATOM 688 O O . ARG A 1 92 ? 18.377 -9.725 2.892 1.00 90.25 92 ARG A O 1
ATOM 695 N N . ASP A 1 93 ? 16.757 -9.122 1.447 1.00 92.62 93 ASP A N 1
ATOM 696 C CA . ASP A 1 93 ? 17.586 -8.181 0.716 1.00 92.62 93 ASP A CA 1
ATOM 697 C C . ASP A 1 93 ? 17.852 -6.935 1.559 1.00 92.62 93 ASP A C 1
ATOM 699 O O . ASP A 1 93 ? 16.912 -6.330 2.095 1.00 92.62 93 ASP A O 1
ATOM 703 N N . PRO A 1 94 ? 19.119 -6.502 1.664 1.00 93.56 94 PRO A N 1
ATOM 704 C CA . PRO A 1 94 ? 19.465 -5.330 2.444 1.00 93.56 94 PRO A CA 1
ATOM 705 C C . PRO A 1 94 ? 18.836 -4.080 1.828 1.00 93.56 94 PRO A C 1
ATOM 707 O O . PRO A 1 94 ? 18.968 -3.825 0.628 1.00 93.56 94 PRO A O 1
ATOM 710 N N . ARG A 1 95 ? 18.179 -3.277 2.671 1.00 95.00 95 ARG A N 1
ATOM 711 C CA . ARG A 1 95 ? 17.634 -1.986 2.248 1.00 95.00 95 ARG A CA 1
ATOM 712 C C . ARG A 1 95 ? 18.763 -0.985 2.073 1.00 95.00 95 ARG A C 1
ATOM 714 O O . ARG A 1 95 ? 19.569 -0.789 2.979 1.00 95.00 95 ARG A O 1
ATOM 721 N N . THR A 1 96 ? 18.824 -0.373 0.899 1.00 95.94 96 THR A N 1
ATOM 722 C CA . THR A 1 96 ? 19.788 0.680 0.567 1.00 95.94 96 THR A CA 1
ATOM 723 C C . THR A 1 96 ? 19.237 2.063 0.889 1.00 95.94 96 THR A C 1
ATOM 725 O O . THR A 1 96 ? 20.010 2.968 1.189 1.00 95.94 96 THR A O 1
ATOM 728 N N . GLU A 1 97 ? 17.912 2.217 0.859 1.00 96.31 97 GLU A N 1
ATOM 729 C CA . GLU A 1 97 ? 17.208 3.453 1.190 1.00 96.31 97 GLU A CA 1
ATOM 730 C C . GLU A 1 97 ? 15.810 3.148 1.743 1.00 96.31 97 GLU A C 1
ATOM 732 O O . GLU A 1 97 ? 15.145 2.210 1.296 1.00 96.31 97 GLU A O 1
ATOM 737 N N . THR A 1 98 ? 15.360 3.962 2.698 1.00 95.00 98 THR A N 1
ATOM 738 C CA . THR A 1 98 ? 14.016 3.901 3.282 1.00 95.00 98 THR A CA 1
ATOM 739 C C . THR A 1 98 ? 13.459 5.314 3.398 1.00 95.00 98 THR A C 1
ATOM 741 O O . THR A 1 98 ? 14.012 6.141 4.123 1.00 95.00 98 THR A O 1
ATOM 744 N N . VAL A 1 99 ? 12.355 5.580 2.704 1.00 92.81 99 VAL A N 1
ATOM 745 C CA . VAL A 1 99 ? 11.690 6.885 2.658 1.00 92.81 99 VAL A CA 1
ATOM 746 C C . VAL A 1 99 ? 10.321 6.771 3.331 1.00 92.81 99 VAL A C 1
ATOM 748 O O . VAL A 1 99 ? 9.503 5.965 2.887 1.00 92.81 99 VAL A O 1
ATOM 751 N N . PRO A 1 100 ? 10.028 7.542 4.392 1.00 91.62 100 PRO A N 1
ATOM 752 C CA . PRO A 1 100 ? 8.676 7.644 4.929 1.00 91.62 100 PRO A CA 1
ATOM 753 C C . PRO A 1 100 ? 7.772 8.312 3.896 1.00 91.62 100 PRO A C 1
ATOM 755 O O . PRO A 1 100 ? 8.081 9.411 3.442 1.00 91.62 100 PRO A O 1
ATOM 758 N N . VAL A 1 101 ? 6.664 7.664 3.542 1.00 87.75 101 VAL A N 1
ATOM 759 C CA . VAL A 1 101 ? 5.734 8.196 2.532 1.00 87.75 101 VAL A CA 1
ATOM 760 C C . VAL A 1 101 ? 4.386 8.585 3.119 1.00 87.75 101 VAL A C 1
ATOM 762 O O . VAL A 1 101 ? 3.721 9.489 2.621 1.00 87.75 101 VAL A O 1
ATOM 765 N N . GLY A 1 102 ? 3.984 7.957 4.222 1.00 89.62 102 GLY A N 1
ATOM 766 C CA . GLY A 1 102 ? 2.707 8.275 4.830 1.00 89.62 102 GLY A CA 1
ATOM 767 C C . GLY A 1 102 ? 2.332 7.346 5.962 1.00 89.62 102 GLY A C 1
ATOM 768 O O . GLY A 1 102 ? 3.142 6.591 6.495 1.00 89.62 102 GLY A O 1
ATOM 769 N N . THR A 1 103 ? 1.067 7.444 6.338 1.00 92.19 103 THR A N 1
ATOM 770 C CA . THR A 1 103 ? 0.439 6.630 7.378 1.00 92.19 103 THR A CA 1
ATOM 771 C C . THR A 1 103 ? -1.010 6.379 6.982 1.00 92.19 103 THR A C 1
ATOM 773 O O . THR A 1 103 ? -1.600 7.187 6.262 1.00 92.19 103 THR A O 1
ATOM 776 N N . VAL A 1 104 ? -1.586 5.287 7.470 1.00 93.06 104 VAL A N 1
ATOM 777 C CA . VAL A 1 104 ? -3.007 4.962 7.310 1.00 93.06 104 VAL A CA 1
ATOM 778 C C . VAL A 1 104 ? -3.573 4.510 8.651 1.00 93.06 104 VAL A C 1
ATOM 780 O O . VAL A 1 104 ? -2.965 3.694 9.345 1.00 93.06 104 VAL A O 1
ATOM 783 N N . ASP A 1 105 ? -4.733 5.051 9.014 1.00 94.88 105 ASP A N 1
ATOM 784 C CA . ASP A 1 105 ? -5.451 4.661 10.226 1.00 94.88 105 ASP A CA 1
ATOM 785 C C . ASP A 1 105 ? -6.522 3.632 9.849 1.00 94.88 105 ASP A C 1
ATOM 787 O O . ASP A 1 105 ? -7.331 3.890 8.958 1.00 94.88 105 ASP A O 1
ATOM 791 N N . VAL A 1 106 ? -6.546 2.478 10.525 1.00 94.38 106 VAL A N 1
ATOM 792 C CA . VAL A 1 106 ? -7.435 1.345 10.202 1.00 94.38 106 VAL A CA 1
ATOM 793 C C . VAL A 1 106 ? -8.269 0.923 11.423 1.00 94.38 106 VAL A C 1
ATOM 795 O O . VAL A 1 106 ? -8.107 -0.183 11.945 1.00 94.38 106 VAL A O 1
ATOM 798 N N . PRO A 1 107 ? -9.154 1.788 11.956 1.00 94.50 107 PRO A N 1
ATOM 799 C CA . PRO A 1 107 ? -9.935 1.493 13.160 1.00 94.50 107 PRO A CA 1
ATOM 800 C C . PRO A 1 107 ? -10.936 0.332 13.009 1.00 94.50 107 PRO A C 1
ATOM 802 O O . PRO A 1 107 ? -11.284 -0.287 14.015 1.00 94.50 107 PRO A O 1
ATOM 805 N N . SER A 1 108 ? -11.398 0.004 11.795 1.00 93.12 108 SER A N 1
ATOM 806 C CA . SER A 1 108 ? -12.260 -1.167 11.544 1.00 93.12 108 SER A CA 1
ATOM 807 C C . SER A 1 108 ? -11.501 -2.492 11.660 1.00 93.12 108 SER A C 1
ATOM 809 O O . SER A 1 108 ? -12.103 -3.556 11.812 1.00 93.12 108 SER A O 1
ATOM 811 N N . GLY A 1 109 ? -10.171 -2.432 11.571 1.00 95.00 109 GLY A N 1
ATOM 812 C CA . GLY A 1 109 ? -9.285 -3.584 11.504 1.00 95.00 109 GLY A CA 1
ATOM 813 C C . GLY A 1 109 ? -9.226 -4.287 10.149 1.00 95.00 109 GLY A C 1
ATOM 814 O O . GLY A 1 109 ? -8.597 -5.347 10.053 1.00 95.00 109 GLY A O 1
ATOM 815 N N . THR A 1 110 ? -9.834 -3.705 9.115 1.00 94.06 110 THR A N 1
ATOM 816 C CA . THR A 1 110 ? -9.724 -4.169 7.729 1.00 94.06 110 THR A CA 1
ATOM 817 C C . THR A 1 110 ? -9.152 -3.049 6.867 1.00 94.06 110 THR A C 1
ATOM 819 O O . THR A 1 110 ? -9.780 -2.007 6.695 1.00 94.06 110 THR A O 1
ATOM 822 N N . LEU A 1 111 ? -7.941 -3.264 6.352 1.00 93.25 111 LEU A N 1
ATOM 823 C CA . LEU A 1 111 ? -7.280 -2.363 5.414 1.00 93.25 111 LEU A CA 1
ATOM 824 C C . LEU A 1 111 ? -7.753 -2.690 4.000 1.00 93.25 111 LEU A C 1
ATOM 826 O O . LEU A 1 111 ? -7.631 -3.832 3.564 1.00 93.25 111 LEU A O 1
ATOM 830 N N . VAL A 1 112 ? -8.225 -1.682 3.284 1.00 90.38 112 VAL A N 1
ATOM 831 C CA . VAL A 1 112 ? -8.509 -1.747 1.854 1.00 90.38 112 VAL A CA 1
ATOM 832 C C . VAL A 1 112 ? -7.294 -1.247 1.094 1.00 90.38 112 VAL A C 1
ATOM 834 O O . VAL A 1 112 ? -6.778 -0.158 1.357 1.00 90.38 112 VAL A O 1
ATOM 837 N N . ILE A 1 113 ? -6.851 -2.070 0.150 1.00 89.56 113 ILE A N 1
ATOM 838 C CA . ILE A 1 113 ? -5.823 -1.757 -0.836 1.00 89.56 113 ILE A CA 1
ATOM 839 C C . ILE A 1 113 ? -6.530 -1.748 -2.185 1.00 89.56 113 ILE A C 1
ATOM 841 O O . ILE A 1 113 ? -7.047 -2.781 -2.605 1.00 89.56 113 ILE A O 1
ATOM 845 N N . ALA A 1 114 ? -6.597 -0.607 -2.857 1.00 83.81 114 ALA A N 1
ATOM 846 C CA . ALA A 1 114 ? -7.370 -0.492 -4.089 1.00 83.81 114 ALA A CA 1
ATOM 847 C C . ALA A 1 114 ? -6.704 0.425 -5.109 1.00 83.81 114 ALA A C 1
ATOM 849 O O . ALA A 1 114 ? -5.890 1.274 -4.752 1.00 83.81 114 ALA A O 1
ATOM 850 N N . LEU A 1 115 ? -7.074 0.263 -6.377 1.00 79.12 115 LEU A N 1
ATOM 851 C CA . LEU A 1 115 ? -6.702 1.205 -7.428 1.00 79.12 115 LEU A CA 1
ATOM 852 C C . LEU A 1 115 ? -7.716 2.356 -7.479 1.00 79.12 115 LEU A C 1
ATOM 854 O O . LEU A 1 115 ? -8.927 2.132 -7.449 1.00 79.12 115 LEU A O 1
ATOM 858 N N . ALA A 1 116 ? -7.234 3.592 -7.584 1.00 71.44 116 ALA A N 1
ATOM 859 C CA . ALA A 1 116 ? -8.070 4.753 -7.843 1.00 71.44 116 ALA A CA 1
ATOM 860 C C . ALA A 1 116 ? -8.478 4.762 -9.321 1.00 71.44 116 ALA A C 1
ATOM 862 O O . ALA A 1 116 ? -7.696 5.102 -10.207 1.00 71.44 116 ALA A O 1
ATOM 863 N N . TYR A 1 117 ? -9.713 4.363 -9.586 1.00 61.22 117 TYR A N 1
ATOM 864 C CA . TYR A 1 117 ? -10.414 4.572 -10.850 1.00 61.22 117 TYR A CA 1
ATOM 865 C C . TYR A 1 117 ? -11.923 4.631 -10.520 1.00 61.22 117 TYR A C 1
ATOM 867 O O . TYR A 1 117 ? -12.330 4.050 -9.505 1.00 61.22 117 TYR A O 1
ATOM 875 N N . PRO A 1 118 ? -12.777 5.367 -11.261 1.00 54.47 118 PRO A N 1
ATOM 876 C CA . PRO A 1 118 ? -14.179 5.543 -10.882 1.00 54.47 118 PRO A CA 1
ATOM 877 C C . PRO A 1 118 ? -14.916 4.203 -10.705 1.00 54.47 118 PRO A C 1
ATOM 879 O O . PRO A 1 118 ? -14.800 3.342 -11.573 1.00 54.47 118 PRO A O 1
ATOM 882 N N . PRO A 1 119 ? -15.796 4.048 -9.701 1.00 51.69 119 PRO A N 1
ATOM 883 C CA . PRO A 1 119 ? -15.831 4.691 -8.400 1.00 51.69 119 PRO A CA 1
ATOM 884 C C . PRO A 1 119 ? -15.883 3.620 -7.302 1.00 51.69 119 PRO A C 1
ATOM 886 O O . PRO A 1 119 ? -16.932 3.008 -7.088 1.00 51.69 119 PRO A O 1
ATOM 889 N N . LEU A 1 120 ? -14.801 3.449 -6.540 1.00 49.66 120 LEU A N 1
ATOM 890 C CA . LEU A 1 120 ? -14.919 2.734 -5.268 1.00 49.66 120 LEU A CA 1
ATOM 891 C C . LEU A 1 120 ? -16.138 3.298 -4.511 1.00 49.66 120 LEU A C 1
ATOM 893 O O . LEU A 1 120 ? -16.374 4.500 -4.516 1.00 49.66 120 LEU A O 1
ATOM 897 N N . ASN A 1 121 ? -17.000 2.419 -4.013 1.00 48.47 121 ASN A N 1
ATOM 898 C CA . ASN A 1 121 ? -18.179 2.719 -3.194 1.00 48.47 121 ASN A CA 1
ATOM 899 C C . ASN A 1 121 ? -19.174 3.812 -3.666 1.00 48.47 121 ASN A C 1
ATOM 901 O O . ASN A 1 121 ? -19.929 4.314 -2.825 1.00 48.47 121 ASN A O 1
ATOM 905 N N . MET A 1 122 ? -19.291 4.140 -4.965 1.00 45.66 122 MET A N 1
ATOM 906 C CA . MET A 1 122 ? -20.409 4.975 -5.453 1.00 45.66 122 MET A CA 1
ATOM 907 C C . MET A 1 122 ? -21.356 4.261 -6.420 1.00 45.66 122 MET A C 1
ATOM 909 O O . MET A 1 122 ? -20.953 3.578 -7.353 1.00 45.66 122 MET A O 1
ATOM 913 N N . THR A 1 123 ? -22.647 4.564 -6.283 1.00 46.75 123 THR A N 1
ATOM 914 C CA . THR A 1 123 ? -23.575 4.626 -7.419 1.00 46.75 123 THR A CA 1
ATOM 915 C C . THR A 1 123 ? -23.325 5.939 -8.164 1.00 46.75 123 THR A C 1
ATOM 917 O O . THR A 1 123 ? -23.691 7.002 -7.662 1.00 46.75 123 THR A O 1
ATOM 920 N N . THR A 1 124 ? -22.667 5.900 -9.320 1.00 46.22 124 THR A N 1
ATOM 921 C CA . THR A 1 124 ? -22.493 7.072 -10.195 1.00 46.22 124 THR A CA 1
ATOM 922 C C . THR A 1 124 ? -23.682 7.244 -11.147 1.00 46.22 124 THR A C 1
ATOM 924 O O . THR A 1 124 ? -24.298 6.265 -11.561 1.00 46.22 124 THR A O 1
ATOM 927 N N . GLU A 1 125 ? -23.990 8.493 -11.515 1.00 47.06 125 GLU A N 1
ATOM 928 C CA . GLU A 1 125 ? -24.726 8.851 -12.740 1.00 47.06 125 GLU A CA 1
ATOM 929 C C . GLU A 1 125 ? -23.716 9.464 -13.740 1.00 47.06 125 GLU A C 1
ATOM 931 O O . GLU A 1 125 ? -22.817 10.191 -13.316 1.00 47.06 125 GLU A O 1
ATOM 936 N N . GLY A 1 126 ? -23.819 9.162 -15.045 1.00 51.9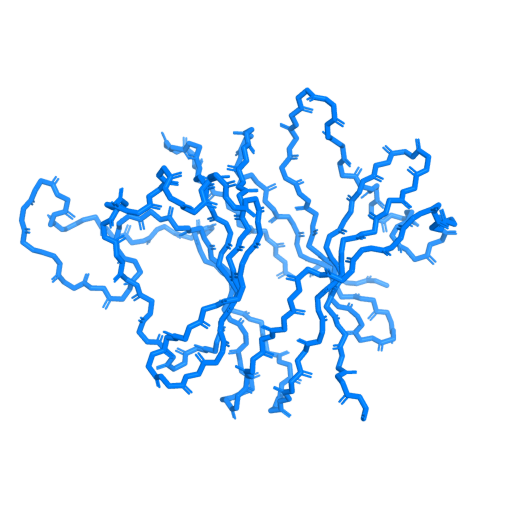4 126 GLY A N 1
ATOM 937 C CA . GLY A 1 126 ? -22.873 9.607 -16.093 1.00 51.94 126 GLY A CA 1
ATOM 938 C C . GLY A 1 126 ? -22.229 8.462 -16.896 1.00 51.94 126 GLY A C 1
ATOM 939 O O . GLY A 1 126 ? -22.668 7.321 -16.796 1.00 51.94 126 GLY A O 1
ATOM 940 N N . ASP A 1 127 ? -21.179 8.749 -17.677 1.00 44.97 127 ASP A N 1
ATOM 941 C CA . ASP A 1 127 ? -20.555 7.813 -18.647 1.00 44.97 127 ASP A CA 1
ATOM 942 C C . ASP A 1 127 ? -19.917 6.547 -18.029 1.00 44.97 127 ASP A C 1
ATOM 944 O O . ASP A 1 127 ? -19.577 5.604 -18.743 1.00 44.97 127 ASP A O 1
ATOM 948 N N . HIS A 1 128 ? -19.810 6.491 -16.698 1.00 47.88 128 HIS A N 1
ATOM 949 C CA . HIS A 1 128 ? -19.332 5.331 -15.932 1.00 47.88 128 HIS A CA 1
ATOM 950 C C . HIS A 1 128 ? -20.365 4.815 -14.913 1.00 47.88 128 HIS A C 1
ATOM 952 O O . HIS A 1 128 ? -20.040 4.007 -14.042 1.00 47.88 128 HIS A O 1
ATOM 958 N N . ALA A 1 129 ? -21.618 5.271 -15.012 1.00 44.16 129 ALA A N 1
ATOM 959 C CA . ALA A 1 129 ? -22.737 4.742 -14.243 1.00 44.16 129 ALA A CA 1
ATOM 960 C C . ALA A 1 129 ? -22.983 3.275 -14.619 1.00 44.16 129 ALA A C 1
ATOM 962 O O . ALA A 1 129 ? -23.423 2.972 -15.726 1.00 44.16 129 ALA A O 1
ATOM 963 N N . GLY A 1 130 ? -22.697 2.358 -13.694 1.00 46.00 130 GLY A N 1
ATOM 964 C CA . GLY A 1 130 ? -22.941 0.924 -13.879 1.00 46.00 130 GLY A CA 1
ATOM 965 C C . GLY A 1 130 ? -21.702 0.069 -14.149 1.00 46.00 130 GLY A C 1
ATOM 966 O O . GLY A 1 130 ? -21.852 -1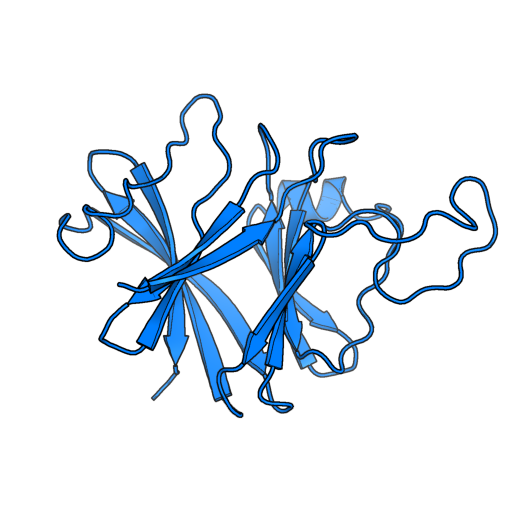.132 -14.377 1.00 46.00 130 GLY A O 1
ATOM 967 N N . VAL A 1 131 ? -20.490 0.631 -14.079 1.00 50.12 131 VAL A N 1
ATOM 968 C CA . VAL A 1 131 ? -19.276 -0.195 -13.997 1.00 50.12 131 VAL A CA 1
ATOM 969 C C . VAL A 1 131 ? -19.259 -0.865 -12.623 1.00 50.12 131 VAL A C 1
ATOM 971 O O . VAL A 1 131 ? -19.272 -0.200 -11.592 1.00 50.12 131 VAL A O 1
ATOM 974 N N . THR A 1 132 ? -19.327 -2.195 -12.614 1.00 50.56 132 THR A N 1
ATOM 975 C CA . THR A 1 132 ? -19.230 -2.998 -11.388 1.00 50.56 132 THR A CA 1
ATOM 976 C C . THR A 1 132 ? -17.761 -3.330 -11.173 1.00 50.56 132 THR A C 1
ATOM 978 O O . THR A 1 132 ? -17.113 -3.749 -12.131 1.00 50.56 132 THR A O 1
ATOM 981 N N . HIS A 1 133 ? -17.250 -3.166 -9.952 1.00 56.12 133 HIS A N 1
ATOM 982 C CA . HIS A 1 133 ? -15.869 -3.535 -9.653 1.00 56.12 133 HIS A CA 1
ATOM 983 C C . HIS A 1 133 ? -15.596 -5.002 -9.968 1.00 56.12 133 HIS A C 1
ATOM 985 O O . HIS A 1 133 ? -16.398 -5.882 -9.635 1.00 56.12 133 HIS A O 1
ATOM 991 N N . GLY A 1 134 ? -14.459 -5.248 -10.609 1.00 57.41 134 GLY A N 1
ATOM 992 C CA . GLY A 1 134 ? -13.956 -6.594 -10.847 1.00 57.41 134 GLY A CA 1
ATOM 993 C C . GLY A 1 134 ? -13.201 -7.140 -9.637 1.00 57.41 134 GLY A C 1
ATOM 994 O O . GLY A 1 134 ? -12.592 -6.389 -8.872 1.00 57.41 134 GLY A O 1
ATOM 995 N N . GLU A 1 135 ? -13.181 -8.467 -9.489 1.00 59.28 135 GLU A N 1
ATOM 996 C CA . GLU A 1 135 ? -12.172 -9.122 -8.650 1.00 59.28 135 GLU A CA 1
ATOM 997 C C . GLU A 1 135 ? -10.775 -8.669 -9.116 1.00 59.28 135 GLU A C 1
ATOM 999 O O . GLU A 1 135 ? -10.446 -8.792 -10.296 1.00 59.28 135 GLU A O 1
ATOM 1004 N N . GLY A 1 136 ? -9.973 -8.116 -8.201 1.00 68.69 136 GLY A N 1
ATOM 1005 C CA . GLY A 1 136 ? -8.641 -7.573 -8.492 1.00 68.69 136 GLY A CA 1
ATOM 1006 C C . GLY A 1 136 ? -8.542 -6.044 -8.486 1.00 68.69 136 GLY A C 1
ATOM 1007 O O . GLY A 1 136 ? -7.437 -5.529 -8.426 1.00 68.69 136 GLY A O 1
ATOM 1008 N N . GLU A 1 137 ? -9.634 -5.280 -8.471 1.00 76.00 137 GLU A N 1
ATOM 1009 C CA . GLU A 1 137 ? -9.536 -3.807 -8.359 1.00 76.00 137 GLU A CA 1
ATOM 1010 C C . GLU A 1 137 ? -9.404 -3.321 -6.906 1.00 76.00 137 GLU A C 1
ATOM 1012 O O . GLU A 1 137 ? -8.954 -2.201 -6.647 1.00 76.00 137 GLU A O 1
ATOM 1017 N N . HIS A 1 138 ? -9.753 -4.192 -5.958 1.00 82.38 138 HIS A N 1
ATOM 1018 C CA . HIS A 1 138 ? -9.523 -4.019 -4.532 1.00 82.38 138 HIS A CA 1
ATOM 1019 C C . HIS A 1 138 ? -8.995 -5.304 -3.892 1.00 82.38 138 HIS A C 1
ATOM 1021 O O . HIS A 1 138 ? -9.117 -6.400 -4.448 1.00 82.38 138 HIS A O 1
ATOM 1027 N N . LEU A 1 139 ? -8.445 -5.169 -2.691 1.00 87.88 139 LEU A N 1
ATOM 1028 C CA . LEU A 1 139 ? -8.086 -6.263 -1.808 1.00 87.88 139 LEU A CA 1
ATOM 1029 C C . LEU A 1 139 ? -8.315 -5.844 -0.354 1.00 87.88 139 LEU A C 1
ATOM 1031 O O . LEU A 1 139 ? -7.682 -4.909 0.141 1.00 87.88 139 LEU A O 1
ATOM 1035 N N . ASP A 1 140 ? -9.163 -6.602 0.337 1.00 89.88 140 ASP A N 1
ATOM 1036 C CA . ASP A 1 140 ? -9.428 -6.425 1.762 1.00 89.88 140 ASP A CA 1
ATOM 1037 C C . ASP A 1 140 ? -8.456 -7.268 2.594 1.00 89.88 140 ASP A C 1
ATOM 1039 O O . ASP A 1 140 ? -8.370 -8.493 2.461 1.00 89.88 140 ASP A O 1
ATOM 1043 N N . VAL A 1 141 ? -7.726 -6.614 3.496 1.00 93.06 141 VAL A N 1
ATOM 1044 C CA . VAL A 1 141 ? -6.696 -7.235 4.328 1.00 93.06 141 VAL A CA 1
ATOM 1045 C C . VAL A 1 141 ? -7.018 -7.042 5.806 1.00 93.06 141 VAL A C 1
ATOM 1047 O O . VAL A 1 141 ? -6.890 -5.957 6.369 1.00 93.06 141 VAL A O 1
ATOM 1050 N N . VAL A 1 142 ? -7.377 -8.136 6.480 1.00 94.75 142 VAL A N 1
ATOM 1051 C CA . VAL A 1 142 ? -7.643 -8.125 7.926 1.00 94.75 142 VAL A CA 1
ATOM 1052 C C . VAL A 1 142 ? -6.332 -8.008 8.706 1.00 94.75 142 VAL A C 1
ATOM 1054 O O . VAL A 1 142 ? -5.465 -8.891 8.629 1.00 94.75 142 VAL A O 1
ATOM 1057 N N . ILE A 1 143 ? -6.198 -6.931 9.478 1.00 93.81 143 ILE A N 1
ATOM 1058 C CA . ILE A 1 143 ? -5.006 -6.604 10.280 1.00 93.81 143 ILE A CA 1
ATOM 1059 C C . ILE A 1 143 ? -5.315 -6.306 11.753 1.00 93.81 143 ILE A C 1
ATOM 1061 O O . ILE A 1 143 ? -4.406 -6.343 12.576 1.00 93.81 143 ILE A O 1
ATOM 1065 N N . GLY A 1 144 ? -6.588 -6.090 12.099 1.00 94.75 144 GLY A N 1
ATOM 1066 C CA . GLY A 1 144 ? -6.999 -5.609 13.420 1.00 94.75 144 GLY A CA 1
ATOM 1067 C C . GLY A 1 144 ? -6.823 -4.089 13.570 1.00 94.75 144 GLY A C 1
ATOM 1068 O O . GLY A 1 144 ? -6.123 -3.483 12.763 1.00 94.75 144 GLY A O 1
ATOM 1069 N N . PRO A 1 145 ? -7.490 -3.444 14.546 1.00 95.94 145 PRO A N 1
ATOM 1070 C CA . PRO A 1 145 ? -7.449 -1.989 14.673 1.00 95.94 145 PRO A CA 1
ATOM 1071 C C . PRO A 1 145 ? -6.040 -1.465 14.964 1.00 95.94 145 PRO A C 1
ATOM 1073 O O . PRO A 1 145 ? -5.457 -1.822 15.990 1.00 95.94 145 PRO A O 1
ATOM 1076 N N . CYS A 1 146 ? -5.499 -0.617 14.089 1.00 95.94 146 CYS A N 1
ATOM 1077 C CA . CYS A 1 146 ? -4.170 -0.026 14.260 1.00 95.94 146 CYS A CA 1
ATOM 1078 C C . CYS A 1 146 ? -3.965 1.237 13.410 1.00 95.94 146 CYS A C 1
ATOM 1080 O O . CYS A 1 146 ? -4.787 1.571 12.557 1.00 95.94 146 CYS A O 1
ATOM 1082 N N . ALA A 1 147 ? -2.845 1.919 13.655 1.00 95.50 147 ALA A N 1
ATOM 1083 C CA . ALA A 1 147 ? -2.239 2.853 12.716 1.00 95.50 147 ALA A CA 1
ATOM 1084 C C . ALA A 1 147 ? -1.026 2.171 12.073 1.00 95.50 147 ALA A C 1
ATOM 1086 O O . ALA A 1 147 ? -0.273 1.464 12.755 1.00 95.50 147 ALA A O 1
ATOM 1087 N N . LEU A 1 148 ? -0.862 2.354 10.766 1.00 96.06 148 LEU A N 1
ATOM 1088 C CA . LEU A 1 148 ? 0.269 1.826 10.0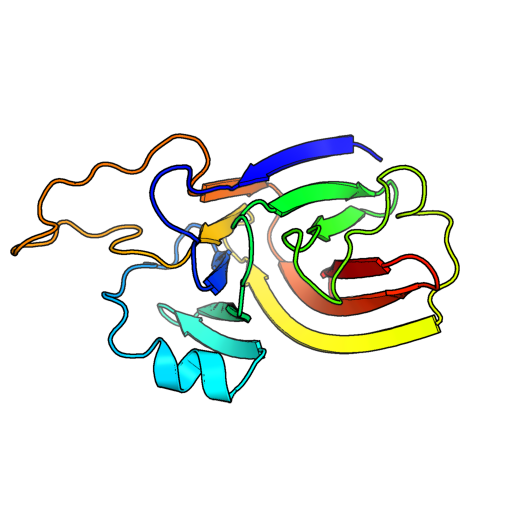16 1.00 96.06 148 LEU A CA 1
ATOM 1089 C C . LEU A 1 148 ? 1.120 2.971 9.474 1.00 96.06 148 LEU A C 1
ATOM 1091 O O . LEU A 1 148 ? 0.594 3.848 8.785 1.00 96.06 148 LEU A O 1
ATOM 1095 N N . SER A 1 149 ? 2.432 2.912 9.689 1.00 95.31 149 SER A N 1
ATOM 1096 C CA . SER A 1 149 ? 3.401 3.697 8.928 1.00 95.31 149 SER A CA 1
ATOM 1097 C C . SER A 1 149 ? 3.712 3.021 7.608 1.00 95.31 149 SER A C 1
ATOM 1099 O O . SER A 1 149 ? 3.787 1.796 7.506 1.00 95.31 149 SER A O 1
ATOM 1101 N N . ILE A 1 150 ? 3.896 3.852 6.588 1.00 94.94 150 ILE A N 1
ATOM 1102 C CA . ILE A 1 150 ? 4.170 3.434 5.224 1.00 94.94 150 ILE A CA 1
ATOM 1103 C C . ILE A 1 150 ? 5.540 3.978 4.850 1.00 94.94 150 ILE A C 1
ATOM 1105 O O . ILE A 1 150 ? 5.801 5.184 4.936 1.00 94.94 150 ILE A O 1
ATOM 1109 N N . THR A 1 151 ? 6.415 3.084 4.412 1.00 94.12 151 THR A N 1
ATOM 1110 C CA . THR A 1 151 ? 7.738 3.441 3.907 1.00 94.12 151 THR A CA 1
ATOM 1111 C C . THR A 1 151 ? 7.952 2.857 2.527 1.00 94.12 151 THR A C 1
ATOM 1113 O O . THR A 1 151 ? 7.644 1.688 2.299 1.00 94.12 151 THR A O 1
ATOM 1116 N N . ARG A 1 152 ? 8.564 3.632 1.638 1.00 92.88 152 ARG A N 1
ATOM 1117 C CA . ARG A 1 152 ? 9.134 3.122 0.398 1.00 92.88 152 ARG A CA 1
ATOM 1118 C C . ARG A 1 152 ? 10.558 2.675 0.652 1.00 92.88 152 ARG A C 1
ATOM 1120 O O . ARG A 1 152 ? 11.391 3.449 1.119 1.00 92.88 152 ARG A O 1
ATOM 1127 N N . GLU A 1 153 ? 10.830 1.417 0.364 1.00 94.94 153 GLU A N 1
ATOM 1128 C CA . GLU A 1 153 ? 12.132 0.808 0.581 1.00 94.94 153 GLU A CA 1
ATOM 1129 C C . GLU A 1 153 ? 12.744 0.391 -0.740 1.00 9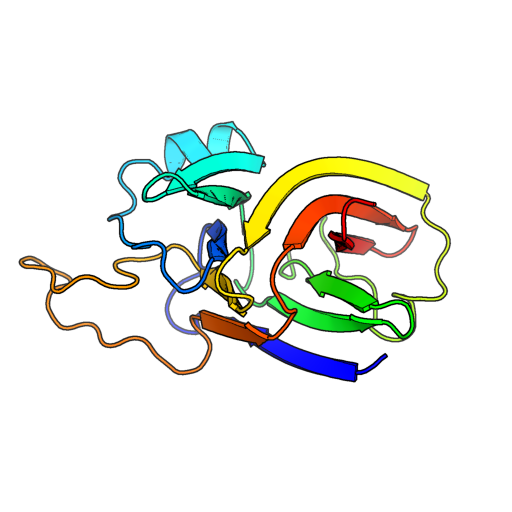4.94 153 GLU A C 1
ATOM 1131 O O . GLU A 1 153 ? 12.070 -0.197 -1.582 1.00 94.94 153 GLU A O 1
ATOM 1136 N N . HIS A 1 154 ? 14.036 0.661 -0.882 1.00 94.69 154 HIS A N 1
ATOM 1137 C CA . HIS A 1 154 ? 14.817 0.300 -2.053 1.00 94.69 154 HIS A CA 1
ATOM 1138 C C . HIS A 1 154 ? 15.874 -0.733 -1.682 1.00 94.69 154 HIS A C 1
ATOM 1140 O O . HIS A 1 154 ? 16.446 -0.705 -0.587 1.00 94.69 154 HIS A O 1
ATOM 1146 N N . THR A 1 155 ? 16.152 -1.626 -2.620 1.00 93.56 155 THR A N 1
ATOM 1147 C CA . THR A 1 155 ? 17.305 -2.525 -2.620 1.00 93.56 155 THR A CA 1
ATOM 1148 C C . THR A 1 155 ? 18.108 -2.290 -3.897 1.00 93.56 155 THR A C 1
ATOM 1150 O O . THR A 1 155 ? 17.742 -1.481 -4.750 1.00 93.56 155 THR A O 1
ATOM 1153 N N . ALA A 1 156 ? 19.203 -3.031 -4.068 1.00 90.06 156 ALA A N 1
ATOM 1154 C CA . ALA A 1 156 ? 19.936 -3.031 -5.332 1.00 90.06 156 ALA A CA 1
ATOM 1155 C C . ALA A 1 156 ? 19.096 -3.544 -6.522 1.00 90.06 156 ALA A C 1
ATOM 1157 O O . ALA A 1 156 ? 19.428 -3.252 -7.670 1.00 90.06 156 ALA A O 1
ATOM 1158 N N . GLU A 1 157 ? 18.040 -4.319 -6.257 1.00 84.25 157 GLU A N 1
ATOM 1159 C CA . GLU A 1 157 ? 17.276 -5.042 -7.279 1.00 84.25 157 GLU A CA 1
ATOM 1160 C C . GLU A 1 157 ? 15.903 -4.426 -7.569 1.00 84.25 157 GLU A C 1
ATOM 1162 O O . GLU A 1 157 ? 15.350 -4.648 -8.649 1.00 84.25 157 GLU A O 1
ATOM 1167 N N . GLY A 1 158 ? 15.359 -3.631 -6.644 1.00 92.12 158 GLY A N 1
ATOM 1168 C CA . GLY A 1 158 ? 14.025 -3.070 -6.801 1.00 92.12 158 GLY A CA 1
ATOM 1169 C C . GLY A 1 158 ? 13.562 -2.211 -5.633 1.00 92.12 158 GLY A C 1
ATOM 1170 O O . GLY A 1 158 ? 14.358 -1.751 -4.816 1.00 92.12 158 GLY A O 1
ATOM 1171 N N . GLN A 1 159 ? 12.251 -2.000 -5.564 1.00 93.38 159 GLN A N 1
ATOM 1172 C CA . GLN A 1 159 ? 11.596 -1.270 -4.487 1.00 93.38 159 GLN A CA 1
ATOM 1173 C C . GLN A 1 159 ? 10.298 -1.950 -4.027 1.00 93.38 159 GLN A C 1
ATOM 1175 O O . GLN A 1 159 ? 9.754 -2.827 -4.706 1.00 93.38 159 GLN A O 1
ATOM 1180 N N . VAL A 1 160 ? 9.814 -1.543 -2.856 1.00 94.31 160 VAL A N 1
ATOM 1181 C CA . VAL A 1 160 ? 8.574 -2.029 -2.240 1.00 94.31 160 VAL A CA 1
ATOM 1182 C C . VAL A 1 160 ? 7.977 -0.961 -1.323 1.00 94.31 160 VAL A C 1
ATOM 1184 O O . VAL A 1 160 ? 8.712 -0.158 -0.747 1.00 94.31 160 VAL A O 1
ATOM 1187 N N . LEU A 1 161 ? 6.657 -0.976 -1.138 1.00 94.50 161 LEU A N 1
ATOM 1188 C CA . LEU A 1 161 ? 6.017 -0.282 -0.022 1.00 94.50 161 LEU A CA 1
ATOM 1189 C C . LEU A 1 161 ? 5.870 -1.239 1.163 1.00 94.50 161 LEU A C 1
ATOM 1191 O O . LEU A 1 161 ? 5.312 -2.328 1.034 1.00 94.50 161 LEU A O 1
ATOM 1195 N N . ALA A 1 162 ? 6.362 -0.822 2.323 1.00 95.81 162 ALA A N 1
ATOM 1196 C CA . ALA A 1 162 ? 6.258 -1.551 3.577 1.00 95.81 162 ALA A CA 1
ATOM 1197 C C . ALA A 1 162 ? 5.254 -0.858 4.494 1.00 95.81 162 ALA A C 1
ATOM 1199 O O . ALA A 1 162 ? 5.376 0.346 4.722 1.00 95.81 162 ALA A O 1
ATOM 1200 N N . LEU A 1 163 ? 4.307 -1.612 5.047 1.00 96.62 163 LEU A N 1
ATOM 1201 C CA . LEU A 1 163 ? 3.374 -1.131 6.057 1.00 96.62 163 LEU A CA 1
ATOM 1202 C C . LEU A 1 163 ? 3.662 -1.825 7.381 1.00 96.62 163 LEU A C 1
ATOM 1204 O O . LEU A 1 163 ? 3.664 -3.060 7.456 1.00 96.62 163 LEU A O 1
ATOM 1208 N N . ARG A 1 164 ? 3.872 -1.031 8.428 1.00 96.25 164 ARG A N 1
ATOM 1209 C CA . ARG A 1 164 ? 4.211 -1.515 9.769 1.00 96.25 164 ARG A CA 1
ATOM 1210 C C . ARG A 1 164 ? 3.310 -0.881 10.805 1.00 96.25 164 ARG A C 1
ATOM 1212 O O . ARG A 1 164 ? 2.967 0.285 10.680 1.00 96.25 164 ARG A O 1
ATOM 1219 N N . VAL A 1 165 ? 2.939 -1.653 11.822 1.00 93.88 165 VAL A N 1
ATOM 1220 C CA . VAL A 1 165 ? 2.172 -1.136 12.959 1.00 93.88 165 VAL A CA 1
ATOM 1221 C C . VAL A 1 165 ? 3.018 -0.113 13.700 1.00 93.88 165 VAL A C 1
ATOM 1223 O O . VAL A 1 165 ? 4.140 -0.420 14.106 1.00 93.88 165 VAL A O 1
ATOM 1226 N N . ASP A 1 166 ? 2.463 1.079 13.886 1.00 81.88 166 ASP A N 1
ATOM 1227 C CA . ASP A 1 166 ? 3.063 2.087 14.747 1.00 81.88 166 ASP A CA 1
ATOM 1228 C C . ASP A 1 166 ? 2.939 1.619 16.204 1.00 81.88 166 ASP A C 1
ATOM 1230 O O . ASP A 1 166 ? 1.839 1.396 16.715 1.00 81.88 166 ASP A O 1
ATOM 1234 N N . SER A 1 167 ? 4.090 1.393 16.840 1.00 60.16 167 SER A N 1
ATOM 1235 C CA . SER A 1 167 ? 4.218 1.041 18.263 1.00 60.16 167 SER A CA 1
ATOM 1236 C C . SER A 1 167 ? 3.910 2.197 19.205 1.00 60.16 167 SER A C 1
ATOM 1238 O O . SER A 1 167 ? 4.316 3.334 18.873 1.00 60.16 167 SER A O 1
#